Protein AF-A0AAQ3KLD2-F1 (afdb_monomer_lite)

Secondary structure (DSSP, 8-state):
-------------------TT---SSHHHHHHHHHHHHHT-SSHHHHHHHHHHHHHHHHHHHH-

Radius of gyration: 18.26 Å; chains: 1; bounding box: 24×28×65 Å

pLDDT: mean 76.81, std 18.75, range [41.75, 96.5]

Organism: NCBI:txid4628

Sequence (64 aa):
MVGTLKDVDSANADTSVASVDVLPTNGSEWVDLFVREMMNASDVDDARARASRAMEFLEKSIMA

Structure (mmCIF, N/CA/C/O backbone):
data_AF-A0AAQ3KLD2-F1
#
_entry.id   AF-A0AAQ3KLD2-F1
#
loop_
_atom_site.group_PDB
_atom_site.id
_atom_site.type_symbol
_atom_site.label_atom_id
_atom_site.label_alt_id
_atom_site.label_comp_id
_atom_site.label_asym_id
_atom_site.label_entity_id
_atom_site.label_seq_id
_atom_site.pdbx_PDB_ins_code
_atom_site.Cartn_x
_atom_site.Cartn_y
_atom_site.Cartn_z
_atom_site.occupancy
_atom_site.B_iso_or_equiv
_atom_site.auth_seq_id
_atom_site.auth_comp_id
_atom_site.auth_asym_id
_atom_site.auth_atom_id
_atom_site.pdbx_PDB_model_num
ATOM 1 N N . MET A 1 1 ? 10.678 22.320 -49.033 1.00 41.75 1 MET A N 1
ATOM 2 C CA . MET A 1 1 ? 10.422 22.841 -47.675 1.00 41.75 1 MET A CA 1
ATOM 3 C C . MET A 1 1 ? 9.411 21.909 -47.028 1.00 41.75 1 MET A C 1
ATOM 5 O O . MET A 1 1 ? 8.230 22.013 -47.315 1.00 41.75 1 MET A O 1
ATOM 9 N N . VAL A 1 2 ? 9.896 20.885 -46.323 1.00 43.53 2 VAL A N 1
ATOM 10 C CA . VAL A 1 2 ? 9.058 19.847 -45.698 1.00 43.53 2 VAL A CA 1
ATOM 11 C C . VAL A 1 2 ? 8.713 20.328 -44.292 1.00 43.53 2 VAL A C 1
ATOM 13 O O . VAL A 1 2 ? 9.616 20.634 -43.519 1.00 43.53 2 VAL A O 1
ATOM 16 N N . GLY A 1 3 ? 7.419 20.465 -44.006 1.00 43.84 3 GLY A N 1
ATOM 17 C CA . GLY A 1 3 ? 6.911 20.890 -42.705 1.00 43.84 3 GLY A CA 1
ATOM 18 C C . GLY A 1 3 ? 7.100 19.801 -41.654 1.00 43.84 3 GLY A C 1
ATOM 19 O O . GLY A 1 3 ? 6.716 18.651 -41.865 1.00 43.84 3 GLY A O 1
ATOM 20 N N . THR A 1 4 ? 7.697 20.169 -40.526 1.00 51.72 4 THR A N 1
ATOM 21 C CA . THR A 1 4 ? 7.832 19.327 -39.338 1.00 51.72 4 THR A CA 1
ATOM 22 C C . THR A 1 4 ? 6.560 19.436 -38.507 1.00 51.72 4 THR A C 1
ATOM 24 O O . THR A 1 4 ? 6.274 20.491 -37.946 1.00 51.72 4 THR A O 1
ATOM 27 N N . LEU A 1 5 ? 5.801 18.345 -38.435 1.00 52.19 5 LEU A N 1
ATOM 28 C CA . LEU A 1 5 ? 4.685 18.169 -37.513 1.00 52.19 5 LEU A CA 1
ATOM 29 C C . LEU A 1 5 ? 5.050 17.038 -36.556 1.00 52.19 5 LEU A C 1
ATOM 31 O O . LEU A 1 5 ? 5.170 15.892 -36.991 1.00 52.19 5 LEU A O 1
ATOM 35 N N . LYS A 1 6 ? 5.196 17.372 -35.276 1.00 52.16 6 LYS A N 1
ATOM 36 C CA . LYS A 1 6 ? 4.393 16.833 -34.170 1.00 52.16 6 LYS A CA 1
ATOM 37 C C . LYS A 1 6 ? 5.121 17.086 -32.862 1.00 52.16 6 LYS A C 1
ATOM 39 O O . LYS A 1 6 ? 6.072 16.392 -32.511 1.00 52.16 6 LYS A O 1
ATOM 44 N N . ASP A 1 7 ? 4.600 18.079 -32.162 1.00 56.03 7 ASP A N 1
ATOM 45 C CA . ASP A 1 7 ? 4.595 18.159 -30.715 1.00 56.03 7 ASP A CA 1
ATOM 46 C C . ASP A 1 7 ? 4.237 16.782 -30.139 1.00 56.03 7 ASP A C 1
ATOM 48 O O . ASP A 1 7 ? 3.140 16.260 -30.347 1.00 56.03 7 ASP A O 1
ATOM 52 N N . VAL A 1 8 ? 5.193 16.172 -29.450 1.00 59.12 8 VAL A N 1
ATOM 53 C CA . VAL A 1 8 ? 4.915 15.145 -28.450 1.00 59.12 8 VAL A CA 1
ATOM 54 C C . VAL A 1 8 ? 5.474 15.715 -27.163 1.00 59.12 8 VAL A C 1
ATOM 56 O O . VAL A 1 8 ? 6.633 15.506 -26.811 1.00 59.12 8 VAL A O 1
ATOM 59 N N . ASP A 1 9 ? 4.635 16.520 -26.518 1.00 54.34 9 ASP A N 1
ATOM 60 C CA . ASP A 1 9 ? 4.746 16.811 -25.098 1.00 54.34 9 ASP A CA 1
ATOM 61 C C . ASP A 1 9 ? 4.660 15.462 -24.372 1.00 54.34 9 ASP A C 1
ATOM 63 O O . ASP A 1 9 ? 3.605 14.823 -24.311 1.00 54.34 9 ASP A O 1
ATOM 67 N N . SER A 1 10 ? 5.825 14.934 -24.000 1.00 56.28 10 SER A N 1
ATOM 68 C CA . SER A 1 10 ? 5.963 13.593 -23.452 1.00 56.28 10 SER A CA 1
ATOM 69 C C . SER A 1 10 ? 5.981 13.661 -21.939 1.00 56.28 10 SER A C 1
ATOM 71 O O . SER A 1 10 ? 6.881 14.244 -21.341 1.00 56.28 10 SER A O 1
ATOM 73 N N . ALA A 1 11 ? 5.031 12.916 -21.381 1.00 51.72 11 ALA A N 1
ATOM 74 C CA . ALA A 1 11 ? 4.844 12.602 -19.979 1.00 51.72 11 ALA A CA 1
ATOM 75 C C . ALA A 1 11 ? 4.339 13.780 -19.144 1.00 51.72 11 ALA A C 1
ATOM 77 O O . ALA A 1 11 ? 5.072 14.424 -18.398 1.00 51.72 11 ALA A O 1
ATOM 78 N N . ASN A 1 12 ? 3.012 13.932 -19.179 1.00 54.12 12 ASN A N 1
ATOM 79 C CA . ASN A 1 12 ? 2.236 14.188 -17.974 1.00 54.12 12 ASN A CA 1
ATOM 80 C C . ASN A 1 12 ? 2.755 13.247 -16.876 1.00 54.12 12 ASN A C 1
ATOM 82 O O . ASN A 1 12 ? 2.329 12.095 -16.769 1.00 54.12 12 ASN A O 1
ATOM 86 N N . ALA A 1 13 ? 3.720 13.729 -16.096 1.00 50.25 13 ALA A N 1
ATOM 87 C CA . ALA A 1 13 ? 3.949 13.253 -14.756 1.00 50.25 13 ALA A CA 1
ATOM 88 C C . ALA A 1 13 ? 2.691 13.655 -13.991 1.00 50.25 13 ALA A C 1
ATOM 90 O O . ALA A 1 13 ? 2.677 14.655 -13.272 1.00 50.25 13 ALA A O 1
ATOM 91 N N . ASP A 1 14 ? 1.632 12.858 -14.165 1.00 47.88 14 ASP A N 1
ATOM 92 C CA . ASP A 1 14 ? 0.642 12.650 -13.127 1.00 47.88 14 ASP A CA 1
ATOM 93 C C . ASP A 1 14 ? 1.420 12.036 -11.969 1.00 47.88 14 ASP A C 1
ATOM 95 O O . ASP A 1 14 ? 1.423 10.836 -11.704 1.00 47.88 14 ASP A O 1
ATOM 99 N N . THR A 1 15 ? 2.161 12.910 -11.294 1.00 50.66 15 THR A N 1
ATOM 100 C CA . THR A 1 15 ? 2.483 12.776 -9.898 1.00 50.66 15 THR A CA 1
ATOM 101 C C . THR A 1 15 ? 1.126 12.919 -9.236 1.00 50.66 15 THR A C 1
ATOM 103 O O . THR A 1 15 ? 0.814 13.936 -8.622 1.00 50.66 15 THR A O 1
ATOM 106 N N . SER A 1 16 ? 0.293 11.888 -9.389 1.00 53.03 16 SER A N 1
ATOM 107 C CA . SER A 1 16 ? -0.665 11.519 -8.383 1.00 53.03 16 SER A CA 1
ATOM 108 C C . SER A 1 16 ? 0.224 11.173 -7.200 1.00 53.03 16 SER A C 1
ATOM 110 O O . SER A 1 16 ? 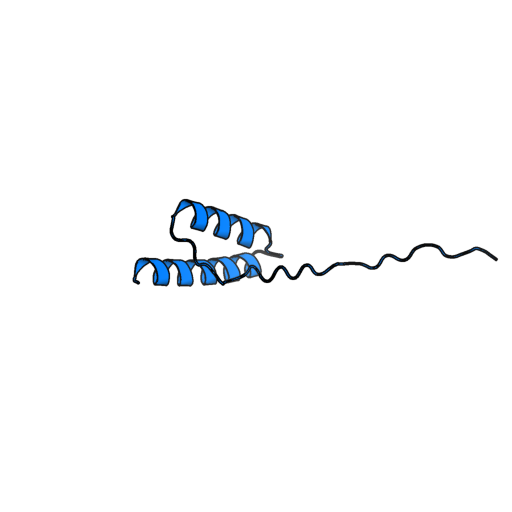0.642 10.036 -6.990 1.00 53.03 16 SER A O 1
ATOM 112 N N . VAL A 1 17 ? 0.644 12.231 -6.499 1.00 49.00 17 VAL A N 1
ATOM 113 C CA . VAL A 1 17 ? 0.838 12.231 -5.066 1.00 49.00 17 VAL A CA 1
ATOM 114 C C . VAL A 1 17 ? -0.390 11.503 -4.574 1.00 49.00 17 VAL A C 1
ATOM 116 O O . VAL A 1 17 ? -1.458 12.101 -4.474 1.00 49.00 17 VAL A O 1
ATOM 119 N N . ALA A 1 18 ? -0.262 10.180 -4.442 1.00 50.44 18 ALA A N 1
ATOM 120 C CA . ALA A 1 18 ? -1.265 9.334 -3.853 1.00 50.44 18 ALA A CA 1
ATOM 121 C C . ALA A 1 18 ? -1.509 10.002 -2.515 1.00 50.44 18 ALA A C 1
ATOM 123 O O . ALA A 1 18 ? -0.637 10.010 -1.649 1.00 50.44 18 ALA A O 1
ATOM 124 N N . SER A 1 19 ? -2.612 10.734 -2.463 1.00 49.12 19 SER A N 1
ATOM 125 C CA . SER A 1 19 ? -2.972 11.619 -1.384 1.00 49.12 19 SER A CA 1
ATOM 126 C C . SER A 1 19 ? -2.944 10.758 -0.136 1.00 49.12 19 SER A C 1
ATOM 128 O O . SER A 1 19 ? -3.796 9.891 0.039 1.00 49.12 19 SER A O 1
ATOM 130 N N . VAL A 1 20 ? -1.914 10.966 0.684 1.00 52.03 20 VAL A N 1
ATOM 131 C CA . VAL A 1 20 ? -1.654 10.256 1.945 1.00 52.03 20 VAL A CA 1
ATOM 132 C C . VAL A 1 20 ? -2.734 10.596 2.988 1.00 52.03 20 VAL A C 1
ATOM 134 O O . VAL A 1 20 ? -2.670 10.166 4.130 1.00 52.03 20 VAL A O 1
ATOM 137 N N . ASP A 1 21 ? -3.757 11.361 2.608 1.00 54.78 21 ASP A N 1
ATOM 138 C CA . ASP A 1 21 ? -4.643 12.038 3.544 1.00 54.78 21 ASP A CA 1
ATOM 139 C C . ASP A 1 21 ? -5.720 11.152 4.172 1.00 54.78 21 ASP A C 1
ATOM 141 O O . ASP A 1 21 ? -6.383 11.596 5.105 1.00 54.78 21 ASP A O 1
ATOM 145 N N . VAL A 1 22 ? -5.872 9.890 3.756 1.00 65.12 22 VAL A N 1
ATOM 146 C CA . VAL A 1 22 ? -6.710 8.930 4.489 1.00 65.12 22 VAL A CA 1
ATOM 147 C C . VAL A 1 22 ? -6.030 7.567 4.506 1.00 65.12 22 VAL A C 1
ATOM 149 O O . VAL A 1 22 ? -6.013 6.852 3.505 1.00 65.12 22 VAL A O 1
ATOM 152 N N . LEU A 1 23 ? -5.465 7.205 5.661 1.00 77.06 23 LEU A N 1
ATOM 153 C CA . LEU A 1 23 ? -5.052 5.829 5.910 1.00 77.06 23 LEU A CA 1
ATOM 154 C C . LEU A 1 23 ? -6.301 4.931 5.889 1.00 77.06 23 LEU A C 1
ATOM 156 O O . LEU A 1 23 ? -7.302 5.287 6.520 1.00 77.06 23 LEU A O 1
ATOM 160 N N . PRO A 1 24 ? -6.268 3.795 5.175 1.00 83.94 24 PRO A N 1
ATOM 161 C CA . PRO A 1 24 ? -7.422 2.915 5.092 1.00 83.94 24 PRO A CA 1
ATOM 162 C C . PRO A 1 24 ? -7.847 2.386 6.463 1.00 83.94 24 PRO A C 1
ATOM 164 O O . PRO A 1 24 ? -7.009 2.116 7.325 1.00 83.94 24 PRO A O 1
ATOM 167 N N . THR A 1 25 ? -9.150 2.192 6.666 1.00 81.38 25 THR A N 1
ATOM 168 C CA . THR A 1 25 ? -9.687 1.682 7.948 1.00 81.38 25 THR A CA 1
ATOM 169 C C . THR A 1 25 ? -10.071 0.208 7.881 1.00 81.38 25 THR A C 1
ATOM 171 O O . THR A 1 25 ? -10.094 -0.467 8.910 1.00 81.38 25 THR A O 1
ATOM 174 N N . ASN A 1 26 ? -10.295 -0.329 6.677 1.00 87.38 26 ASN A N 1
ATOM 175 C CA . ASN A 1 26 ? -10.661 -1.727 6.466 1.00 87.38 26 ASN A CA 1
ATOM 176 C C . ASN A 1 26 ? -9.554 -2.520 5.760 1.00 87.38 26 ASN A C 1
ATOM 178 O O . ASN A 1 26 ? -8.872 -2.027 4.865 1.00 87.38 26 ASN A O 1
ATOM 182 N N . GLY A 1 27 ? -9.417 -3.803 6.115 1.00 86.94 27 GLY A N 1
ATOM 183 C CA . GLY A 1 27 ? -8.366 -4.676 5.575 1.00 86.94 27 GLY A CA 1
ATOM 184 C C . GLY A 1 27 ? -8.389 -4.838 4.048 1.00 86.94 27 GLY A C 1
ATOM 185 O O . GLY A 1 27 ? -7.334 -4.984 3.444 1.00 86.94 27 GLY A O 1
ATOM 186 N N . SER A 1 28 ? -9.559 -4.765 3.405 1.00 9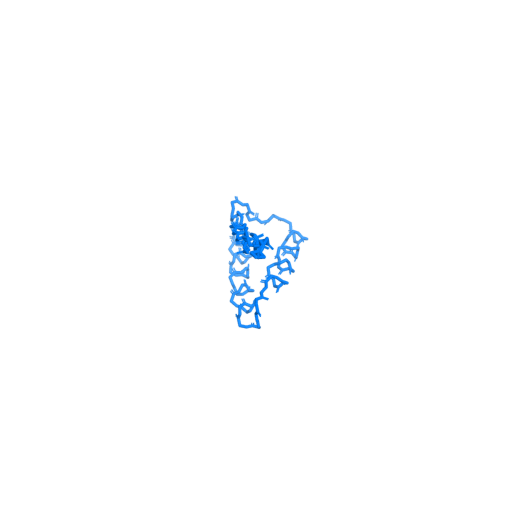0.75 28 SER A N 1
ATOM 187 C CA . SER A 1 28 ? -9.664 -4.818 1.938 1.00 90.75 28 SER A CA 1
ATOM 188 C C . SER A 1 28 ? -9.042 -3.597 1.262 1.00 90.75 28 S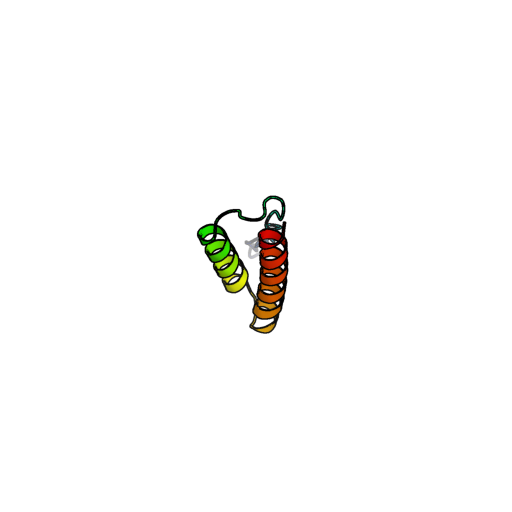ER A C 1
ATOM 190 O O . SER A 1 28 ? -8.335 -3.737 0.273 1.00 90.75 28 SER A O 1
ATOM 192 N N . GLU A 1 29 ? -9.239 -2.409 1.829 1.00 90.62 29 GLU A N 1
ATOM 193 C CA . GLU A 1 29 ? -8.663 -1.172 1.300 1.00 90.62 29 GLU A CA 1
ATOM 194 C C . GLU A 1 29 ? -7.137 -1.151 1.471 1.00 90.6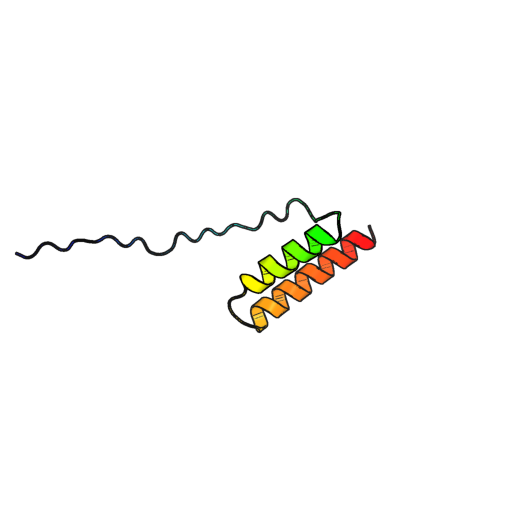2 29 GLU A C 1
ATOM 196 O O . GLU A 1 29 ? -6.417 -0.658 0.603 1.00 90.62 29 GLU A O 1
ATOM 201 N N . TRP A 1 30 ? -6.631 -1.746 2.558 1.00 90.25 30 TRP A N 1
ATOM 202 C CA . TRP A 1 30 ? -5.197 -1.975 2.741 1.00 90.25 30 TRP A CA 1
ATOM 203 C C . TRP A 1 30 ? -4.614 -2.877 1.655 1.00 90.25 30 TRP A C 1
ATOM 205 O O . TRP A 1 30 ? -3.533 -2.583 1.146 1.00 90.25 30 TRP A O 1
ATOM 215 N N . VAL A 1 31 ? -5.323 -3.945 1.278 1.00 91.62 31 VAL A N 1
ATOM 216 C CA . VAL A 1 31 ? -4.904 -4.838 0.188 1.00 91.62 31 VAL A CA 1
ATOM 217 C C . VAL A 1 31 ? -4.884 -4.091 -1.146 1.00 91.62 31 VAL A C 1
ATOM 219 O O . VAL A 1 31 ? -3.877 -4.160 -1.851 1.00 91.62 31 VAL A O 1
ATOM 222 N N . ASP A 1 32 ? -5.936 -3.338 -1.468 1.00 91.81 32 ASP A N 1
ATOM 223 C CA . ASP A 1 32 ? -6.017 -2.573 -2.719 1.00 91.81 32 ASP A CA 1
ATOM 224 C C . ASP A 1 32 ? -4.903 -1.520 -2.817 1.00 91.81 32 ASP A C 1
ATOM 226 O O . ASP A 1 32 ? -4.262 -1.381 -3.864 1.00 91.81 32 ASP A O 1
ATOM 230 N N . LEU A 1 33 ? -4.616 -0.820 -1.714 1.00 89.81 33 LEU A N 1
ATOM 231 C CA . LEU A 1 33 ? -3.511 0.136 -1.633 1.00 89.81 33 LEU A CA 1
ATOM 232 C C . LEU A 1 33 ? -2.160 -0.556 -1.846 1.00 89.81 33 LEU A C 1
ATOM 234 O O . LEU A 1 33 ? -1.348 -0.067 -2.634 1.00 89.81 33 LEU A O 1
ATOM 238 N N . PHE A 1 34 ? -1.934 -1.704 -1.201 1.00 90.19 34 PHE A N 1
ATOM 239 C CA . PHE A 1 34 ? -0.704 -2.486 -1.360 1.00 90.19 34 PHE A CA 1
ATOM 240 C C . PHE A 1 34 ? -0.490 -2.921 -2.807 1.00 90.19 34 PHE A C 1
ATOM 242 O O . PHE A 1 34 ? 0.589 -2.718 -3.367 1.00 90.19 34 PHE A O 1
ATOM 249 N N . VAL A 1 35 ? -1.514 -3.518 -3.419 1.00 91.75 35 VAL A N 1
ATOM 250 C CA . VAL A 1 35 ? -1.440 -4.016 -4.795 1.00 91.75 35 VAL A CA 1
ATOM 251 C C . VAL A 1 35 ? -1.187 -2.861 -5.758 1.00 91.75 35 VAL A C 1
ATOM 253 O O . VAL A 1 35 ? -0.292 -2.962 -6.596 1.00 91.75 35 VAL A O 1
ATOM 256 N N . ARG A 1 36 ? -1.902 -1.739 -5.607 1.00 90.81 36 ARG A N 1
ATOM 257 C CA . ARG A 1 36 ? -1.718 -0.560 -6.462 1.00 90.81 36 ARG A CA 1
ATOM 258 C C . ARG A 1 36 ? -0.311 0.026 -6.350 1.00 90.81 36 ARG A C 1
ATOM 260 O O . ARG A 1 36 ? 0.301 0.321 -7.371 1.00 90.81 36 ARG A O 1
ATOM 267 N N . GLU A 1 37 ? 0.208 0.181 -5.134 1.00 89.56 37 GLU A N 1
ATOM 268 C CA . GLU A 1 37 ? 1.560 0.708 -4.914 1.00 89.56 37 GLU A CA 1
ATOM 269 C C . GLU A 1 37 ? 2.638 -0.204 -5.503 1.00 89.56 37 GLU A C 1
ATOM 271 O O . GLU A 1 37 ? 3.546 0.278 -6.177 1.00 89.56 37 GLU A O 1
ATOM 276 N N . MET A 1 38 ? 2.528 -1.521 -5.306 1.00 90.62 38 MET A N 1
ATOM 277 C CA . MET A 1 38 ? 3.504 -2.469 -5.849 1.00 90.62 38 MET A CA 1
ATOM 278 C C . MET A 1 38 ? 3.425 -2.585 -7.375 1.00 90.62 38 MET A C 1
ATOM 280 O O . MET A 1 38 ? 4.460 -2.720 -8.021 1.00 90.62 38 MET A O 1
ATOM 284 N N . MET A 1 39 ? 2.231 -2.507 -7.972 1.00 91.38 39 MET A N 1
ATOM 285 C CA . MET A 1 39 ? 2.070 -2.517 -9.434 1.00 91.38 39 MET A CA 1
ATOM 286 C C . MET A 1 39 ? 2.633 -1.262 -10.107 1.00 91.38 39 MET A C 1
ATOM 288 O O . MET A 1 39 ? 3.021 -1.323 -11.271 1.00 91.38 39 MET A O 1
ATOM 292 N N . ASN A 1 40 ? 2.690 -0.146 -9.381 1.00 90.75 40 ASN A N 1
ATOM 293 C CA . ASN A 1 40 ? 3.281 1.104 -9.855 1.00 90.75 40 ASN A CA 1
ATOM 294 C C . ASN A 1 40 ? 4.797 1.184 -9.617 1.00 90.75 40 ASN A C 1
ATOM 296 O O . ASN A 1 40 ? 5.408 2.199 -9.956 1.00 90.75 40 ASN A O 1
ATOM 300 N N . ALA A 1 41 ? 5.406 0.154 -9.025 1.00 95.50 41 ALA A N 1
ATOM 301 C CA . ALA A 1 41 ? 6.836 0.134 -8.780 1.00 95.50 41 ALA A CA 1
ATOM 302 C C . ALA A 1 41 ? 7.626 -0.055 -10.082 1.00 95.50 41 ALA A C 1
ATOM 304 O O . ALA A 1 41 ? 7.273 -0.878 -10.930 1.00 95.50 41 ALA A O 1
ATOM 305 N N . SER A 1 42 ? 8.724 0.684 -10.229 1.00 93.19 42 SER A N 1
ATOM 306 C CA . SER A 1 42 ? 9.589 0.593 -11.414 1.00 93.19 42 SER A CA 1
ATOM 307 C C . SER A 1 42 ? 10.479 -0.653 -11.421 1.00 93.19 42 SER A C 1
ATOM 309 O O . SER A 1 42 ? 10.862 -1.137 -12.486 1.00 93.19 42 SER A O 1
ATOM 311 N N . ASP A 1 43 ? 10.800 -1.176 -10.239 1.00 94.50 43 ASP A N 1
ATOM 312 C CA . ASP A 1 43 ? 11.601 -2.378 -10.038 1.00 94.50 43 ASP A CA 1
ATOM 313 C C . ASP A 1 43 ? 11.310 -3.009 -8.663 1.00 94.50 43 ASP A C 1
ATOM 315 O O . ASP A 1 43 ? 10.484 -2.532 -7.879 1.00 94.50 43 ASP A O 1
ATOM 319 N N . VAL A 1 44 ? 11.982 -4.125 -8.378 1.00 94.69 44 VAL A N 1
ATOM 320 C CA . VAL A 1 44 ? 11.799 -4.890 -7.137 1.00 94.69 44 VAL A CA 1
ATOM 321 C C . VAL A 1 44 ? 12.265 -4.114 -5.901 1.00 94.69 44 VAL A C 1
ATOM 323 O O . VAL A 1 44 ? 11.701 -4.308 -4.821 1.00 94.69 44 VAL A O 1
ATOM 326 N N . ASP A 1 45 ? 13.267 -3.248 -6.028 1.00 96.50 45 ASP A N 1
ATOM 327 C CA . ASP A 1 45 ? 13.776 -2.469 -4.900 1.00 96.50 45 ASP A CA 1
ATOM 328 C C . ASP A 1 45 ? 12.820 -1.317 -4.557 1.00 96.50 45 ASP A C 1
ATOM 330 O O . ASP A 1 45 ? 12.530 -1.103 -3.376 1.00 96.50 45 ASP A O 1
ATOM 334 N N . ASP A 1 46 ? 12.231 -0.658 -5.560 1.00 92.44 46 ASP A N 1
ATOM 335 C CA . ASP A 1 46 ? 11.143 0.312 -5.369 1.00 92.44 46 ASP A CA 1
ATOM 336 C C . ASP A 1 46 ? 9.902 -0.360 -4.759 1.00 92.44 46 ASP A C 1
ATOM 338 O O . ASP A 1 46 ? 9.343 0.124 -3.770 1.00 92.44 46 ASP A O 1
ATOM 342 N N . ALA A 1 47 ? 9.519 -1.541 -5.259 1.00 95.31 47 ALA A N 1
ATOM 343 C CA . ALA A 1 47 ? 8.408 -2.312 -4.696 1.00 95.31 47 ALA A CA 1
ATOM 344 C C . ALA A 1 47 ? 8.655 -2.662 -3.220 1.00 95.31 47 ALA A C 1
ATOM 346 O O . ALA A 1 47 ? 7.755 -2.532 -2.387 1.00 95.31 47 ALA A O 1
ATOM 347 N N . ARG A 1 48 ? 9.889 -3.053 -2.872 1.00 94.56 48 ARG A N 1
ATOM 348 C CA . ARG A 1 48 ? 10.294 -3.337 -1.489 1.00 94.56 48 ARG A CA 1
ATOM 349 C C . ARG A 1 48 ? 10.200 -2.089 -0.617 1.00 94.56 48 ARG A C 1
ATOM 351 O O . ARG A 1 48 ? 9.639 -2.167 0.473 1.00 94.56 48 ARG A O 1
ATOM 358 N N . ALA A 1 49 ? 10.706 -0.949 -1.086 1.00 94.75 49 ALA A N 1
ATOM 359 C CA . ALA A 1 49 ? 10.654 0.309 -0.343 1.00 94.75 49 ALA A CA 1
ATOM 360 C C . ALA A 1 49 ? 9.205 0.756 -0.074 1.00 94.75 49 ALA A C 1
ATOM 362 O O . ALA A 1 49 ? 8.875 1.160 1.046 1.00 94.75 49 ALA A O 1
ATOM 363 N N . ARG A 1 50 ? 8.323 0.631 -1.074 1.00 91.25 50 ARG A N 1
ATOM 364 C CA . ARG A 1 50 ? 6.885 0.918 -0.939 1.00 91.25 50 ARG A CA 1
ATOM 365 C C . ARG A 1 50 ? 6.201 -0.041 0.031 1.00 91.25 50 ARG A C 1
ATOM 367 O O . ARG A 1 50 ? 5.487 0.418 0.921 1.00 91.25 50 ARG A O 1
ATOM 374 N N . ALA A 1 51 ? 6.469 -1.342 -0.082 1.00 92.25 51 ALA A N 1
ATOM 375 C CA . ALA A 1 51 ? 5.914 -2.360 0.808 1.00 92.25 51 ALA A CA 1
ATOM 376 C C . ALA A 1 51 ? 6.340 -2.151 2.271 1.00 92.25 51 ALA A C 1
ATOM 378 O O . ALA A 1 51 ? 5.496 -2.208 3.164 1.00 92.25 51 ALA A O 1
ATOM 379 N N . SER A 1 52 ? 7.620 -1.852 2.523 1.00 93.62 52 SER A N 1
ATOM 380 C CA . SER A 1 52 ? 8.118 -1.540 3.869 1.00 93.62 52 SER A CA 1
ATOM 381 C C . SER A 1 52 ? 7.404 -0.329 4.467 1.00 93.62 52 SER A C 1
ATOM 383 O O . SER A 1 52 ? 6.925 -0.396 5.597 1.00 93.62 52 SER A O 1
ATOM 385 N N . ARG A 1 53 ? 7.253 0.751 3.690 1.00 91.31 53 ARG A N 1
ATOM 386 C CA . ARG A 1 53 ? 6.535 1.952 4.137 1.00 91.31 53 ARG A CA 1
ATOM 387 C C . ARG A 1 53 ? 5.064 1.656 4.450 1.00 91.31 53 ARG A C 1
ATOM 389 O O . ARG A 1 53 ? 4.554 2.104 5.472 1.00 91.31 53 ARG A O 1
ATOM 396 N N . ALA A 1 54 ? 4.378 0.919 3.580 1.00 89.75 54 ALA A N 1
ATOM 397 C CA . ALA A 1 54 ? 2.967 0.594 3.764 1.00 89.75 54 ALA A CA 1
ATOM 398 C C . ALA A 1 54 ? 2.731 -0.326 4.981 1.00 89.75 54 ALA A C 1
ATOM 400 O O . ALA A 1 54 ? 1.758 -0.125 5.705 1.00 89.75 54 ALA A O 1
ATOM 401 N N . MET A 1 55 ? 3.644 -1.267 5.262 1.00 91.31 55 MET A N 1
ATOM 402 C CA . MET A 1 55 ? 3.614 -2.093 6.482 1.00 91.31 55 MET A CA 1
ATOM 403 C C . MET A 1 55 ? 3.776 -1.254 7.754 1.00 91.31 55 MET A C 1
ATOM 405 O O . MET A 1 55 ? 2.986 -1.412 8.680 1.00 91.31 55 MET A O 1
ATOM 409 N N 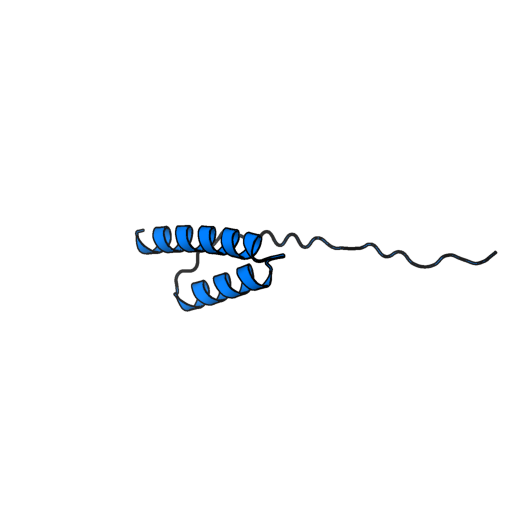. GLU A 1 56 ? 4.722 -0.310 7.793 1.00 91.62 56 GLU A N 1
ATOM 410 C CA . GLU A 1 56 ? 4.876 0.578 8.957 1.00 91.62 56 GLU A CA 1
ATOM 411 C C . GLU A 1 56 ? 3.606 1.391 9.248 1.00 91.62 56 GLU A C 1
ATOM 413 O O . GLU A 1 56 ? 3.254 1.617 10.409 1.00 91.62 56 GLU A O 1
ATOM 418 N N . PHE A 1 57 ? 2.914 1.863 8.206 1.00 88.00 57 PHE A N 1
ATOM 419 C CA . PHE A 1 57 ? 1.650 2.578 8.378 1.00 88.00 57 PHE A CA 1
ATOM 420 C C . PHE A 1 57 ? 0.525 1.663 8.864 1.00 88.00 57 PHE A C 1
ATOM 422 O O . PHE A 1 57 ? -0.257 2.083 9.717 1.00 88.00 57 PHE A O 1
ATOM 429 N N . LEU A 1 58 ? 0.457 0.426 8.369 1.00 89.38 58 LEU A N 1
ATOM 430 C CA . LEU A 1 58 ? -0.517 -0.565 8.826 1.00 89.38 58 LEU A CA 1
ATOM 431 C C . LEU A 1 58 ? -0.317 -0.894 10.310 1.00 89.38 58 LEU A C 1
ATOM 433 O O . LEU A 1 58 ? -1.279 -0.881 11.074 1.00 89.38 58 LEU A O 1
ATOM 437 N N . GLU A 1 59 ? 0.926 -1.128 10.736 1.00 91.56 59 GLU A N 1
ATOM 438 C CA . GLU A 1 59 ? 1.255 -1.386 12.142 1.00 91.56 59 GLU A CA 1
ATOM 439 C C . GLU A 1 59 ? 0.805 -0.228 13.041 1.00 91.56 59 GLU A C 1
ATOM 441 O O . GLU A 1 59 ? 0.114 -0.449 14.037 1.00 91.56 59 GLU A O 1
ATOM 446 N N . LYS A 1 60 ? 1.111 1.016 12.650 1.00 88.44 60 LYS A N 1
ATOM 447 C CA . LYS A 1 60 ? 0.666 2.217 13.376 1.00 88.44 60 LYS A CA 1
ATOM 448 C C . LYS A 1 60 ? -0.857 2.345 13.406 1.00 88.44 60 LYS A C 1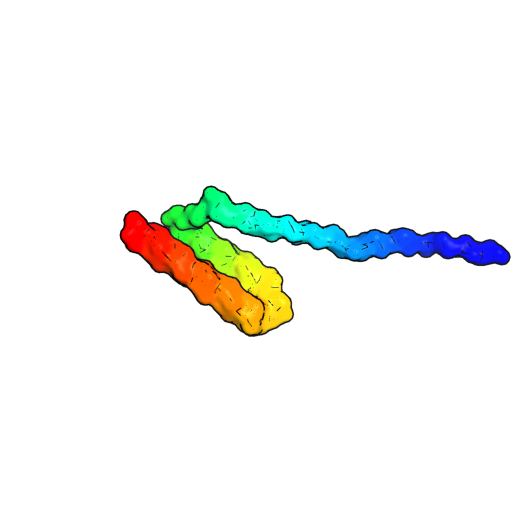
ATOM 450 O O . LYS A 1 60 ? -1.396 2.744 14.430 1.00 88.44 60 LYS A O 1
ATOM 455 N N . SER A 1 61 ? -1.543 1.996 12.317 1.00 85.56 61 SER A N 1
ATOM 456 C CA . SER A 1 61 ? -3.007 2.044 12.231 1.00 85.56 61 SER A CA 1
ATOM 457 C C . SER A 1 61 ? -3.700 0.998 13.108 1.00 85.56 61 SER A C 1
ATOM 459 O O . SER A 1 61 ? -4.822 1.241 13.537 1.00 85.56 61 SER A O 1
ATOM 461 N N . ILE A 1 62 ? -3.073 -0.158 13.349 1.00 86.19 62 ILE A N 1
ATOM 462 C CA . ILE A 1 62 ? -3.620 -1.218 14.214 1.00 86.19 62 ILE A CA 1
ATOM 463 C C . ILE A 1 62 ? -3.351 -0.920 15.697 1.00 86.19 62 ILE A C 1
ATOM 465 O O . ILE A 1 62 ? -4.145 -1.306 16.551 1.00 86.19 62 ILE A O 1
ATOM 469 N N . MET A 1 63 ? -2.225 -0.270 16.011 1.00 87.06 63 MET A N 1
ATOM 470 C CA . MET A 1 63 ? -1.843 0.081 17.386 1.00 87.06 63 MET A CA 1
ATOM 471 C C . MET A 1 63 ? -2.505 1.364 17.921 1.00 87.06 63 MET A C 1
ATOM 473 O O . MET A 1 63 ? -2.372 1.636 19.115 1.00 87.06 63 MET A O 1
ATOM 477 N N . ALA A 1 64 ? -3.133 2.162 17.050 1.00 71.50 64 ALA A N 1
ATOM 478 C CA . ALA A 1 64 ? -3.795 3.424 17.390 1.00 71.50 64 ALA A CA 1
ATOM 479 C C . ALA A 1 64 ? -5.108 3.246 18.170 1.00 71.50 64 ALA A C 1
ATOM 481 O O . ALA A 1 64 ? -5.768 2.192 18.024 1.00 71.50 64 ALA A O 1
#

Foldseek 3Di:
DDDDDDDDPPDPPPPCPVPPPDDDDDPVVLVVLLVVQLVPAPDPVSNVVSNVVSVVSVVVSVVD